Protein AF-A0A8S9DVJ0-F1 (afdb_monomer_lite)

Structure (mmCIF, N/CA/C/O backbone):
data_AF-A0A8S9DVJ0-F1
#
_entry.id   AF-A0A8S9DVJ0-F1
#
loop_
_atom_site.group_PDB
_atom_site.id
_atom_site.type_symbol
_atom_site.label_atom_id
_atom_site.label_alt_id
_atom_site.label_comp_id
_atom_site.label_asym_id
_atom_site.label_entity_id
_atom_site.label_seq_id
_atom_site.pdbx_PDB_ins_code
_atom_site.Cartn_x
_atom_site.Cartn_y
_atom_site.Cartn_z
_atom_site.occupancy
_atom_site.B_iso_or_equiv
_atom_site.auth_seq_id
_atom_site.auth_comp_id
_atom_site.auth_asym_id
_atom_site.auth_atom_id
_atom_site.pdbx_PDB_model_num
ATOM 1 N N . MET A 1 1 ? 38.315 -27.002 11.309 1.00 41.28 1 MET A N 1
ATOM 2 C CA . MET A 1 1 ? 37.033 -27.431 11.909 1.00 41.28 1 MET A CA 1
ATOM 3 C C . MET A 1 1 ? 35.902 -26.828 11.087 1.00 41.28 1 MET A C 1
ATOM 5 O O . MET A 1 1 ? 35.890 -25.618 10.919 1.00 41.28 1 MET A O 1
ATOM 9 N N . LYS A 1 2 ? 35.032 -27.653 10.497 1.00 46.59 2 LYS A N 1
ATOM 10 C CA . LYS A 1 2 ? 33.838 -27.237 9.738 1.00 46.59 2 LYS A CA 1
ATOM 11 C C . LYS A 1 2 ? 32.642 -27.972 10.359 1.00 46.59 2 LYS A C 1
ATOM 13 O O . LYS A 1 2 ? 32.775 -29.184 10.520 1.00 46.59 2 LYS A O 1
ATOM 18 N N . PRO A 1 3 ? 31.523 -27.324 10.717 1.00 48.59 3 PRO A N 1
ATOM 19 C CA . PRO A 1 3 ? 30.350 -28.063 11.160 1.00 48.59 3 PRO A CA 1
ATOM 20 C C . PRO A 1 3 ? 29.532 -28.534 9.949 1.00 48.59 3 PRO A C 1
ATOM 22 O O . PRO A 1 3 ? 29.068 -27.735 9.138 1.00 48.59 3 PRO A O 1
ATOM 25 N N . VAL A 1 4 ? 29.399 -29.856 9.836 1.00 49.09 4 VAL A N 1
ATOM 26 C CA . VAL A 1 4 ? 28.393 -30.556 9.030 1.00 49.09 4 VAL A CA 1
ATOM 27 C C . VAL A 1 4 ? 27.068 -30.458 9.788 1.00 49.09 4 VAL A C 1
ATOM 29 O O . VAL A 1 4 ? 27.001 -30.848 10.949 1.00 49.09 4 VAL A O 1
ATOM 32 N N . ALA A 1 5 ? 26.034 -29.904 9.154 1.00 52.47 5 ALA A N 1
ATOM 33 C CA . ALA A 1 5 ? 24.674 -29.934 9.678 1.00 52.47 5 ALA A CA 1
ATOM 34 C C . ALA A 1 5 ? 23.914 -31.072 8.987 1.00 52.47 5 ALA A C 1
ATOM 36 O O . ALA A 1 5 ? 23.645 -31.035 7.785 1.00 52.47 5 ALA A O 1
ATOM 37 N N . GLU A 1 6 ? 23.647 -32.106 9.773 1.00 50.34 6 GLU A N 1
ATOM 38 C CA . GLU A 1 6 ? 22.950 -33.334 9.417 1.00 50.34 6 GLU A CA 1
ATOM 39 C C . GLU A 1 6 ? 21.438 -33.068 9.278 1.00 50.34 6 GLU A C 1
ATOM 41 O O . GLU A 1 6 ? 20.821 -32.406 10.113 1.00 50.34 6 GLU A O 1
ATOM 46 N N . ARG A 1 7 ? 20.838 -33.544 8.181 1.00 44.31 7 ARG A N 1
ATOM 47 C CA . ARG A 1 7 ? 19.394 -33.467 7.906 1.00 44.31 7 ARG A CA 1
ATOM 48 C C . ARG A 1 7 ? 18.666 -34.515 8.749 1.00 44.31 7 ARG A C 1
ATOM 50 O O . ARG A 1 7 ? 18.798 -35.703 8.476 1.00 44.31 7 ARG A O 1
ATOM 57 N N . VAL A 1 8 ? 17.830 -34.086 9.692 1.00 51.84 8 VAL A N 1
ATOM 58 C CA . VAL A 1 8 ? 16.877 -34.971 10.380 1.00 51.84 8 VAL A CA 1
ATOM 59 C C . VAL A 1 8 ? 15.557 -34.964 9.607 1.00 51.84 8 VAL A C 1
ATOM 61 O O . VAL A 1 8 ? 14.816 -33.984 9.627 1.00 51.84 8 VAL A O 1
ATOM 64 N N . ILE A 1 9 ? 15.282 -36.053 8.889 1.00 47.97 9 ILE A N 1
ATOM 65 C CA . ILE A 1 9 ? 13.981 -36.340 8.275 1.00 47.97 9 ILE A CA 1
ATOM 66 C C . ILE A 1 9 ? 13.256 -37.275 9.243 1.00 47.97 9 ILE A C 1
ATOM 68 O O . ILE A 1 9 ? 13.647 -38.431 9.380 1.00 47.97 9 ILE A O 1
ATOM 72 N N . SER A 1 10 ? 12.217 -36.787 9.920 1.00 39.44 10 SER A N 1
ATOM 73 C CA . SER A 1 10 ? 11.335 -37.650 10.711 1.00 39.44 10 SER A CA 1
ATOM 74 C C . SER A 1 10 ? 10.170 -38.109 9.832 1.00 39.44 10 SER A C 1
ATOM 76 O O . SER A 1 10 ? 9.400 -37.288 9.337 1.00 39.44 10 SER A O 1
ATOM 78 N N . GLN A 1 11 ? 10.076 -39.419 9.598 1.00 46.94 11 GLN A N 1
ATOM 79 C CA . GLN A 1 11 ? 8.951 -40.092 8.942 1.00 46.94 11 GLN A CA 1
ATOM 80 C C . GLN A 1 11 ? 8.140 -40.919 9.956 1.00 46.94 11 GLN A C 1
ATOM 82 O O . GLN A 1 11 ? 8.721 -41.516 10.859 1.00 46.94 11 GLN A O 1
ATOM 87 N N . LYS A 1 12 ? 6.838 -41.069 9.640 1.00 43.88 12 LYS A N 1
ATOM 88 C CA . LYS A 1 12 ? 5.786 -41.972 10.186 1.00 43.88 12 LYS A CA 1
ATOM 89 C C . LYS A 1 12 ? 5.044 -41.461 11.434 1.00 43.88 12 LYS A C 1
ATOM 91 O O . LYS A 1 12 ? 5.644 -40.818 12.276 1.00 43.88 12 LYS A O 1
ATOM 96 N N . ALA A 1 13 ? 3.738 -41.687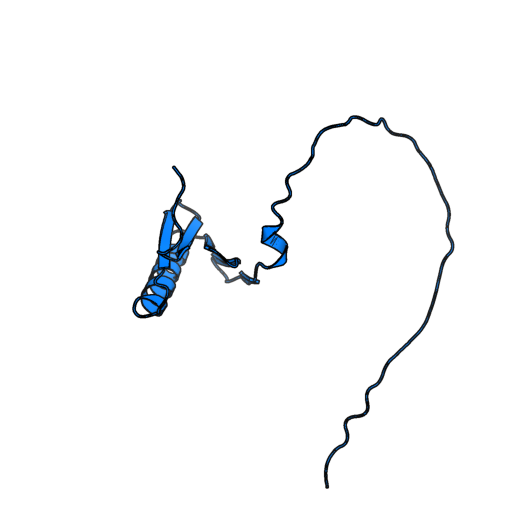 11.611 1.00 44.12 13 ALA A N 1
ATOM 97 C CA . ALA A 1 13 ? 2.814 -42.714 11.096 1.00 44.12 13 ALA A CA 1
ATOM 98 C C . ALA A 1 13 ? 1.428 -42.085 10.781 1.00 44.12 13 ALA A C 1
ATOM 100 O O . ALA A 1 13 ? 1.068 -41.084 11.385 1.00 44.12 13 ALA A O 1
ATOM 101 N N . SER A 1 14 ? 0.719 -42.466 9.710 1.00 41.03 14 SER A N 1
ATOM 102 C CA . SER A 1 14 ? -0.246 -43.584 9.628 1.00 41.03 14 SER A CA 1
ATOM 103 C C . SER A 1 14 ? -1.268 -43.593 10.769 1.00 41.03 14 SER A C 1
ATOM 105 O O . SER A 1 14 ? -0.882 -43.907 11.884 1.00 41.03 14 SER A O 1
ATOM 107 N N . ASN A 1 15 ? -2.525 -43.256 10.455 1.00 48.06 15 ASN A N 1
ATOM 108 C CA . ASN A 1 15 ? -3.755 -43.771 11.072 1.00 48.06 15 ASN A CA 1
ATOM 109 C C . ASN A 1 15 ? -4.920 -43.476 10.106 1.00 48.06 15 ASN A C 1
ATOM 111 O O . ASN A 1 15 ? -5.475 -42.380 10.095 1.00 48.06 15 ASN A O 1
ATOM 115 N N . ASN A 1 16 ? -5.209 -44.447 9.237 1.00 48.66 16 ASN A N 1
ATOM 116 C CA . ASN A 1 16 ? -6.539 -44.647 8.665 1.00 48.66 16 ASN A CA 1
ATOM 117 C C . ASN A 1 16 ? -7.319 -45.463 9.694 1.00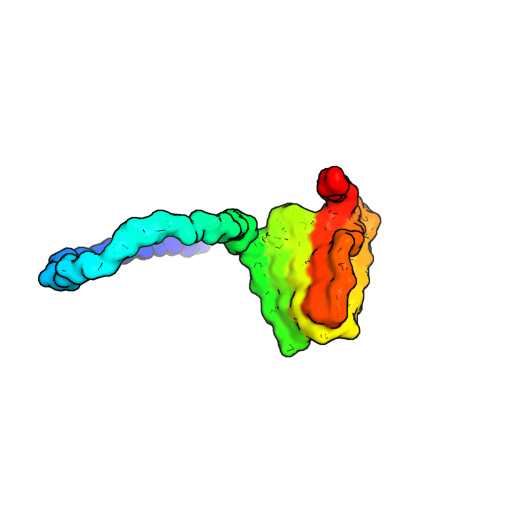 48.66 16 ASN A C 1
ATOM 119 O O . ASN A 1 16 ? -6.809 -46.510 10.074 1.00 48.66 16 ASN A O 1
ATOM 123 N N . ASP A 1 17 ? -8.472 -44.960 10.124 1.00 53.66 17 ASP A N 1
ATOM 124 C CA . ASP A 1 17 ? -9.691 -45.686 10.522 1.00 53.66 17 ASP A CA 1
ATOM 125 C C . ASP A 1 17 ? -10.553 -44.698 11.319 1.00 53.66 17 ASP A C 1
ATOM 127 O O . ASP A 1 17 ? -10.206 -44.359 12.445 1.00 53.66 17 ASP A O 1
ATOM 131 N N . ASP A 1 18 ? -11.600 -44.149 10.700 1.00 51.34 18 ASP A N 1
ATOM 132 C CA . ASP A 1 18 ? -12.958 -44.273 11.243 1.00 51.34 18 ASP A CA 1
ATOM 133 C C . ASP A 1 18 ? -13.991 -43.755 10.231 1.00 51.34 18 ASP A C 1
ATOM 135 O O . ASP A 1 18 ? -13.782 -42.770 9.519 1.00 51.34 18 ASP A O 1
ATOM 139 N N . LEU A 1 19 ? -15.091 -44.490 10.130 1.00 50.56 19 LEU A N 1
ATOM 140 C CA . LEU A 1 19 ? -16.047 -44.486 9.035 1.00 50.56 19 LEU A CA 1
ATOM 141 C C . LEU A 1 19 ? -17.440 -44.256 9.628 1.00 50.56 19 LEU A C 1
ATOM 143 O O . LEU A 1 19 ? -18.000 -45.173 10.211 1.00 50.56 19 LEU A O 1
ATOM 147 N N . ALA A 1 20 ? -18.006 -43.060 9.461 1.00 48.44 20 ALA A N 1
ATOM 148 C CA . ALA A 1 2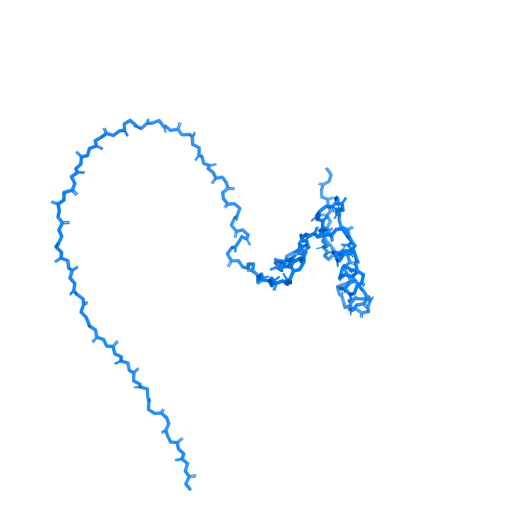0 ? -19.434 -42.740 9.617 1.00 48.44 20 ALA A CA 1
ATOM 149 C C . ALA A 1 20 ? -19.629 -41.286 9.141 1.00 48.44 20 ALA A C 1
ATOM 151 O O . ALA A 1 20 ? -18.782 -40.443 9.396 1.00 48.44 20 ALA A O 1
ATOM 152 N N . GLU A 1 21 ? -20.661 -40.854 8.431 1.00 41.66 21 GLU A N 1
ATOM 153 C CA . GLU A 1 21 ? -21.934 -41.439 8.049 1.00 41.66 21 GLU A CA 1
ATOM 154 C C . GLU A 1 21 ? -22.411 -40.608 6.843 1.00 41.66 21 GLU A C 1
ATOM 156 O O . GLU A 1 21 ? -22.259 -39.385 6.813 1.00 41.66 21 GLU A O 1
ATOM 161 N N . TYR A 1 22 ? -22.955 -41.257 5.817 1.00 45.97 22 TYR A N 1
ATOM 162 C CA . TYR A 1 22 ? -23.564 -40.575 4.679 1.00 45.97 22 TYR A CA 1
ATOM 163 C C . TYR A 1 22 ? -24.947 -40.066 5.096 1.00 45.97 22 TYR A C 1
ATOM 165 O O . TYR A 1 22 ? -25.900 -40.841 5.144 1.00 45.97 22 TYR A O 1
ATOM 173 N N . THR A 1 23 ? -25.075 -38.769 5.376 1.00 47.12 23 THR A N 1
ATOM 174 C CA . THR A 1 23 ? -26.380 -38.102 5.477 1.00 47.12 23 THR A CA 1
ATOM 175 C C . THR A 1 23 ? -26.539 -37.169 4.285 1.00 47.12 23 THR A C 1
ATOM 177 O O . THR A 1 23 ? -25.877 -36.139 4.174 1.00 47.12 23 THR A O 1
ATOM 180 N N . GLY A 1 24 ? -27.391 -37.575 3.345 1.00 47.75 24 GLY A N 1
ATOM 181 C CA . GLY A 1 24 ? -27.744 -36.763 2.192 1.00 47.75 24 GLY A CA 1
ATOM 182 C C . GLY A 1 24 ? -28.414 -35.460 2.618 1.00 47.75 24 GLY A C 1
ATOM 183 O O . GLY A 1 24 ? -29.449 -35.473 3.279 1.00 47.75 24 GLY A O 1
ATOM 184 N N . ALA A 1 25 ? -27.849 -34.346 2.168 1.00 44.38 25 ALA A N 1
ATOM 185 C CA . ALA A 1 25 ? -28.564 -33.096 1.992 1.00 44.38 25 ALA A CA 1
ATOM 186 C C . ALA A 1 25 ? -28.358 -32.661 0.537 1.00 44.38 25 ALA A C 1
ATOM 188 O O . ALA A 1 25 ? -27.244 -32.375 0.106 1.00 44.38 25 ALA A O 1
ATOM 189 N N . ASP A 1 26 ? -29.446 -32.771 -0.218 1.00 42.50 26 ASP A N 1
ATOM 190 C CA . ASP A 1 26 ? -29.844 -31.929 -1.342 1.00 42.50 26 ASP A CA 1
ATOM 191 C C . ASP A 1 26 ? -28.723 -31.261 -2.165 1.00 42.50 26 ASP A C 1
ATOM 193 O O . ASP A 1 26 ? -28.118 -30.260 -1.781 1.00 42.50 26 ASP A O 1
ATOM 197 N N . ARG A 1 27 ? -28.487 -31.796 -3.370 1.00 47.62 27 ARG A N 1
ATOM 198 C CA . ARG A 1 27 ? -27.720 -31.121 -4.421 1.00 47.62 27 ARG A CA 1
ATOM 199 C C . ARG A 1 27 ? -28.533 -29.947 -4.974 1.00 47.62 27 ARG A C 1
ATOM 201 O O . ARG A 1 27 ? -29.096 -30.049 -6.061 1.00 47.62 27 ARG A O 1
ATOM 208 N N . SER A 1 28 ? -28.520 -28.820 -4.274 1.00 41.47 28 SER A N 1
ATOM 209 C CA . SER A 1 28 ? -28.787 -27.525 -4.895 1.00 41.47 28 SER A CA 1
ATOM 210 C C . SER A 1 28 ? -27.483 -26.993 -5.481 1.00 41.47 28 SER A C 1
ATOM 212 O O . SER A 1 28 ? -26.564 -26.572 -4.783 1.00 41.47 28 SER A O 1
ATOM 214 N N . ALA A 1 29 ? -27.381 -27.104 -6.803 1.00 49.47 29 ALA A N 1
ATOM 215 C CA . ALA A 1 29 ? -26.358 -26.440 -7.585 1.00 49.47 29 ALA A CA 1
ATOM 216 C C . ALA A 1 29 ? -26.485 -24.920 -7.424 1.00 49.47 29 ALA A C 1
ATOM 218 O O . ALA A 1 29 ? -27.583 -24.381 -7.536 1.00 49.47 29 ALA A O 1
ATOM 219 N N . GLY A 1 30 ? -25.348 -24.245 -7.266 1.00 44.59 30 GLY A N 1
ATOM 220 C CA . GLY A 1 30 ? -25.246 -22.811 -7.512 1.00 44.59 30 GLY A CA 1
ATOM 221 C C . GLY A 1 30 ? -24.846 -21.992 -6.298 1.00 44.59 30 GLY A C 1
ATOM 222 O O . GLY A 1 30 ? -25.657 -21.257 -5.764 1.00 44.59 30 GLY A O 1
ATOM 223 N N . ASP A 1 31 ? -23.570 -22.054 -5.941 1.00 40.56 31 ASP A N 1
ATOM 224 C CA . ASP A 1 31 ? -22.795 -20.821 -5.834 1.00 40.56 31 ASP A CA 1
ATOM 225 C C . ASP A 1 31 ? -21.340 -21.198 -6.110 1.00 40.56 31 ASP A C 1
ATOM 227 O O . ASP A 1 31 ? -20.628 -21.733 -5.260 1.00 40.56 31 ASP A O 1
ATOM 231 N N . ILE A 1 32 ? -20.906 -21.022 -7.361 1.00 48.56 32 ILE A N 1
ATOM 232 C CA . ILE A 1 32 ? -19.475 -20.946 -7.641 1.00 48.56 32 ILE A CA 1
ATOM 233 C C . ILE A 1 32 ? -19.067 -19.631 -6.990 1.00 48.56 32 ILE A C 1
ATOM 235 O O . ILE A 1 32 ? -19.103 -18.583 -7.635 1.00 48.56 32 ILE A O 1
ATOM 239 N N . THR A 1 33 ? -18.731 -19.668 -5.700 1.00 47.88 33 THR A N 1
ATOM 240 C CA . THR A 1 33 ? -17.993 -18.577 -5.088 1.00 47.88 33 THR A CA 1
ATOM 241 C C . THR A 1 33 ? -16.733 -18.470 -5.923 1.00 47.88 33 THR A C 1
ATOM 243 O O . THR A 1 33 ? -15.871 -19.351 -5.886 1.00 47.88 33 THR A O 1
ATOM 246 N N . ASN A 1 34 ? -16.678 -17.443 -6.766 1.00 39.25 34 ASN A N 1
ATOM 247 C CA . ASN A 1 34 ? -15.492 -17.054 -7.498 1.00 39.25 34 ASN A CA 1
ATOM 248 C C . ASN A 1 34 ? -14.510 -16.538 -6.442 1.00 39.25 34 ASN A C 1
ATOM 250 O O . ASN A 1 34 ? -14.364 -15.335 -6.231 1.00 39.25 34 ASN A O 1
ATOM 254 N N . SER A 1 35 ? -13.952 -17.468 -5.668 1.00 45.09 35 SER A N 1
ATOM 255 C CA . SER A 1 35 ? -12.963 -17.217 -4.641 1.00 45.09 35 SER A CA 1
ATOM 256 C C . SER A 1 35 ? -11.747 -16.742 -5.402 1.00 45.09 35 SER A C 1
ATOM 258 O O . SER A 1 35 ? -11.022 -17.543 -5.989 1.00 45.09 35 SER A O 1
ATOM 260 N N . ASN A 1 36 ? -11.624 -15.418 -5.501 1.00 49.69 36 ASN A N 1
ATOM 261 C CA . ASN A 1 36 ? -10.539 -14.736 -6.178 1.00 49.69 36 ASN A CA 1
ATOM 262 C C . ASN A 1 36 ? -9.222 -15.389 -5.751 1.00 49.69 36 ASN A C 1
ATOM 264 O O . ASN A 1 36 ? -8.725 -15.156 -4.653 1.00 49.69 36 ASN A O 1
ATOM 268 N N . HIS A 1 37 ? -8.649 -16.184 -6.654 1.00 49.66 37 HIS A N 1
ATOM 269 C CA . HIS A 1 37 ? -7.400 -16.943 -6.510 1.00 49.66 37 HIS A CA 1
ATOM 270 C C . HIS A 1 37 ? -6.164 -16.039 -6.276 1.00 49.66 37 HIS A C 1
ATOM 272 O O . HIS A 1 37 ? -5.023 -16.486 -6.331 1.00 49.66 37 HIS A O 1
ATOM 278 N N . GLU A 1 38 ? -6.383 -14.739 -6.054 1.00 53.69 38 GLU A N 1
ATOM 279 C CA . GLU A 1 38 ? -5.384 -13.718 -5.754 1.00 53.69 38 GLU A CA 1
ATOM 280 C C . GLU A 1 38 ? -4.953 -13.725 -4.277 1.00 53.69 38 GLU A C 1
ATOM 282 O O . GLU A 1 38 ? -3.905 -13.166 -3.954 1.00 53.69 38 GLU A O 1
ATOM 287 N N . GLU A 1 39 ? -5.729 -14.337 -3.373 1.00 55.09 39 GLU A N 1
ATOM 288 C CA . GLU A 1 39 ? -5.380 -14.405 -1.943 1.00 55.09 39 GLU A CA 1
ATOM 289 C C . GLU A 1 39 ? -4.218 -15.368 -1.651 1.00 55.09 39 GLU A C 1
ATOM 291 O O . GLU A 1 39 ? -3.533 -15.211 -0.643 1.00 55.09 39 GLU A O 1
ATOM 296 N N . GLU A 1 40 ? -3.929 -16.301 -2.563 1.00 60.19 40 GLU A N 1
ATOM 297 C CA . GLU A 1 40 ? -2.880 -17.321 -2.410 1.00 60.19 40 GLU A CA 1
ATOM 298 C C . GLU A 1 40 ? -1.453 -16.730 -2.366 1.00 60.19 40 GLU A C 1
ATOM 300 O O . GLU A 1 40 ? -0.555 -17.313 -1.762 1.00 60.19 40 GLU A O 1
ATOM 305 N N . TYR A 1 41 ? -1.244 -15.534 -2.933 1.00 62.62 41 TYR A N 1
ATOM 306 C CA . TYR A 1 41 ? 0.072 -14.874 -3.012 1.00 62.62 41 TYR A CA 1
ATOM 307 C C . TYR A 1 41 ? 0.164 -13.586 -2.187 1.00 62.62 41 TYR A C 1
ATOM 309 O O . TYR A 1 41 ? 1.119 -12.819 -2.330 1.00 62.62 41 TYR A O 1
ATOM 317 N N . ALA A 1 42 ? -0.836 -13.313 -1.349 1.00 79.62 42 ALA A N 1
ATOM 318 C CA . ALA A 1 42 ? -0.920 -12.059 -0.623 1.00 79.62 42 ALA A CA 1
ATOM 319 C C . ALA A 1 42 ? -0.057 -12.081 0.648 1.00 79.62 42 ALA A C 1
ATOM 321 O O . ALA A 1 42 ? -0.336 -12.811 1.600 1.00 79.62 42 ALA A O 1
ATOM 322 N N . VAL A 1 43 ? 0.964 -11.222 0.717 1.00 90.31 43 VAL A N 1
ATOM 323 C CA . VAL A 1 43 ? 1.703 -10.997 1.969 1.00 90.31 43 VAL A CA 1
ATOM 324 C C . VAL A 1 43 ? 0.988 -9.916 2.766 1.00 90.31 43 VAL A C 1
ATOM 326 O O . VAL A 1 43 ? 0.924 -8.764 2.340 1.00 90.31 43 VAL A O 1
ATOM 329 N N . THR A 1 44 ? 0.473 -10.274 3.942 1.00 92.06 44 THR A N 1
ATOM 330 C CA . THR A 1 44 ? -0.266 -9.342 4.803 1.00 92.06 44 THR A CA 1
ATOM 331 C C . THR A 1 44 ? 0.545 -8.960 6.038 1.00 92.06 44 THR A C 1
ATOM 333 O O . THR A 1 44 ? 0.939 -9.816 6.827 1.00 92.06 44 THR A O 1
ATOM 336 N N . ILE A 1 45 ? 0.757 -7.659 6.236 1.00 92.69 45 ILE A N 1
ATOM 337 C CA . ILE A 1 45 ? 1.405 -7.074 7.411 1.00 92.69 45 ILE A CA 1
ATOM 338 C C . ILE A 1 45 ? 0.348 -6.343 8.235 1.00 92.69 45 ILE A C 1
ATOM 340 O O . ILE A 1 45 ? -0.226 -5.354 7.782 1.00 92.69 45 ILE A O 1
ATOM 344 N N . LYS A 1 46 ? 0.119 -6.798 9.468 1.00 92.19 46 LYS A N 1
ATOM 345 C CA . LYS A 1 46 ?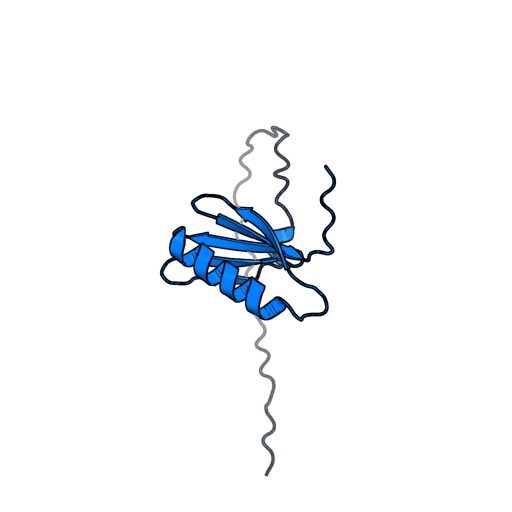 -0.763 -6.122 10.429 1.00 92.19 46 LYS A CA 1
ATOM 346 C C . LYS A 1 46 ? 0.049 -5.167 11.305 1.00 92.19 46 LYS A C 1
ATOM 348 O O . LYS A 1 46 ? 1.056 -5.561 11.892 1.00 92.19 46 LYS A O 1
ATOM 353 N N . ARG A 1 47 ? -0.379 -3.909 11.381 1.00 89.81 47 ARG A N 1
ATOM 354 C CA . ARG A 1 47 ? 0.097 -2.892 12.330 1.00 89.81 47 ARG A CA 1
ATOM 355 C C . ARG A 1 47 ? -0.998 -2.620 13.361 1.00 89.81 47 ARG A C 1
ATOM 357 O O . ARG A 1 47 ? -2.107 -3.131 13.243 1.00 89.81 47 ARG A O 1
ATOM 364 N N . ASN A 1 48 ? -0.680 -1.814 14.371 1.00 85.81 48 ASN A N 1
ATOM 365 C CA . ASN A 1 48 ? -1.610 -1.530 15.465 1.00 85.81 48 ASN A CA 1
ATOM 366 C C . ASN A 1 48 ? -2.898 -0.836 14.991 1.00 85.81 48 ASN A C 1
ATOM 368 O O . ASN A 1 48 ? -3.954 -1.096 15.557 1.00 85.81 48 ASN A O 1
ATOM 372 N N . SER A 1 49 ? -2.823 0.017 13.965 1.00 88.31 49 SER A N 1
ATOM 373 C CA . SER A 1 49 ? -3.956 0.835 13.504 1.00 88.31 49 SER A CA 1
ATOM 374 C C . SER A 1 49 ? -4.351 0.635 12.034 1.00 88.31 49 SER A C 1
ATOM 376 O O . SER A 1 49 ? -5.361 1.176 11.578 1.00 88.31 49 SER A O 1
ATOM 378 N N . TYR A 1 50 ? -3.595 -0.175 11.288 1.00 92.94 50 TYR A N 1
ATOM 379 C CA . TYR A 1 50 ? -3.889 -0.509 9.896 1.00 92.94 50 TYR A CA 1
ATOM 380 C C . TYR A 1 50 ? -3.243 -1.833 9.466 1.00 92.94 50 TYR A C 1
ATOM 382 O O . TYR A 1 50 ? -2.401 -2.407 10.151 1.00 92.94 50 TYR A O 1
ATOM 390 N N . THR A 1 51 ? -3.637 -2.331 8.302 1.00 93.31 51 THR A N 1
ATOM 391 C CA . THR A 1 51 ? -3.123 -3.540 7.659 1.00 93.31 51 THR A CA 1
ATOM 392 C C . THR A 1 51 ? -2.676 -3.207 6.242 1.00 93.31 51 THR A C 1
ATOM 394 O O . THR A 1 51 ? -3.342 -2.444 5.543 1.00 93.31 51 THR A O 1
ATOM 397 N N . ILE A 1 52 ? -1.563 -3.798 5.813 1.00 94.69 52 ILE A N 1
ATOM 398 C CA . ILE A 1 52 ? -1.045 -3.718 4.447 1.00 94.69 52 ILE A CA 1
ATOM 399 C C . ILE A 1 52 ? -1.110 -5.110 3.833 1.00 94.69 52 ILE A C 1
ATOM 401 O O . ILE A 1 52 ? -0.573 -6.050 4.408 1.00 94.69 52 ILE A O 1
ATOM 405 N N . SER A 1 53 ? -1.730 -5.244 2.669 1.00 93.62 53 SER A N 1
ATOM 406 C CA . SER A 1 53 ? -1.781 -6.494 1.908 1.00 93.62 53 SER A CA 1
ATOM 407 C C . SER A 1 53 ? -1.088 -6.285 0.566 1.00 93.62 53 SER A C 1
ATOM 409 O O . SER A 1 53 ? -1.539 -5.477 -0.248 1.00 93.62 53 SER A O 1
ATOM 411 N N . TYR A 1 54 ? 0.026 -6.977 0.349 1.00 90.94 54 TYR A N 1
ATOM 412 C CA . TYR A 1 54 ? 0.790 -6.946 -0.893 1.00 90.94 54 TYR A CA 1
ATOM 413 C C . TYR A 1 54 ? 0.325 -8.080 -1.796 1.00 90.94 54 TYR A C 1
ATOM 415 O O . TYR A 1 54 ? 0.589 -9.244 -1.509 1.00 90.94 54 TYR A O 1
ATOM 423 N N . TYR A 1 55 ? -0.338 -7.726 -2.890 1.00 90.31 55 TYR A N 1
ATOM 424 C CA . TYR A 1 55 ? -0.675 -8.630 -3.982 1.00 90.31 55 TYR A CA 1
ATOM 425 C C . TYR A 1 55 ? 0.304 -8.406 -5.143 1.00 90.31 55 TYR A C 1
ATOM 427 O O . TYR A 1 55 ? 0.891 -7.324 -5.245 1.00 90.31 55 TYR A O 1
ATOM 435 N N . PRO A 1 56 ? 0.440 -9.363 -6.079 1.00 86.19 56 PRO A N 1
ATOM 436 C CA . PRO A 1 56 ? 1.332 -9.212 -7.230 1.00 86.19 56 PRO A CA 1
ATOM 437 C C . PRO A 1 56 ? 1.109 -7.926 -8.046 1.00 86.19 56 PRO A C 1
ATOM 439 O O . PRO A 1 56 ? 2.068 -7.333 -8.528 1.00 86.19 56 PRO A O 1
ATOM 442 N N . ASN A 1 57 ? -0.143 -7.465 -8.162 1.00 88.56 57 ASN A N 1
ATOM 443 C CA . ASN A 1 57 ? -0.519 -6.325 -9.011 1.00 88.56 57 ASN A CA 1
ATOM 444 C C . ASN A 1 57 ? -1.080 -5.118 -8.243 1.00 88.56 57 ASN A C 1
ATOM 446 O O . ASN A 1 57 ? -1.443 -4.112 -8.854 1.00 88.56 57 ASN A O 1
ATOM 450 N N . ARG A 1 58 ? -1.201 -5.206 -6.915 1.00 91.25 58 ARG A N 1
ATOM 451 C CA . ARG A 1 58 ? -1.767 -4.132 -6.093 1.00 91.25 58 ARG A CA 1
ATOM 452 C C . ARG A 1 58 ? -1.295 -4.213 -4.651 1.00 91.25 58 ARG A C 1
ATOM 454 O O . ARG A 1 58 ? -1.000 -5.283 -4.137 1.00 91.25 58 ARG A O 1
ATOM 461 N N . ILE A 1 59 ? -1.303 -3.083 -3.971 1.00 93.06 59 ILE A N 1
ATOM 462 C CA . ILE A 1 59 ? -1.108 -2.978 -2.531 1.00 93.06 59 ILE A CA 1
ATOM 463 C C . ILE A 1 59 ? -2.405 -2.429 -1.958 1.00 93.06 59 ILE A C 1
ATOM 465 O O . ILE A 1 59 ? -2.912 -1.417 -2.437 1.00 93.06 59 ILE A O 1
ATOM 469 N N . VAL A 1 60 ? -2.954 -3.100 -0.953 1.00 94.62 60 VAL A N 1
ATOM 470 C CA . VAL A 1 60 ? -4.192 -2.688 -0.293 1.00 94.62 60 VAL A CA 1
ATOM 471 C C . VAL A 1 60 ? -3.878 -2.306 1.143 1.00 94.62 60 VAL A C 1
ATOM 473 O O . VAL A 1 60 ? -3.374 -3.119 1.916 1.00 94.62 60 VAL A O 1
ATOM 476 N N . LEU A 1 61 ? -4.190 -1.068 1.497 1.00 95.56 61 LEU A N 1
ATOM 477 C CA . LEU A 1 61 ? -4.128 -0.541 2.851 1.00 95.56 61 LEU A CA 1
ATOM 478 C C . LEU A 1 61 ? -5.546 -0.535 3.422 1.00 95.56 61 LEU A C 1
ATOM 480 O O . LEU A 1 61 ? -6.479 -0.131 2.726 1.00 95.56 61 LEU A O 1
ATOM 484 N N . LYS A 1 62 ? -5.716 -0.992 4.664 1.00 95.19 62 LYS A N 1
ATOM 485 C CA . LYS A 1 62 ? -6.993 -0.953 5.395 1.00 95.19 62 LYS A CA 1
ATOM 486 C C . LYS A 1 62 ? -6.773 -0.514 6.832 1.00 95.19 62 LYS A C 1
ATOM 488 O O . LYS A 1 62 ? -5.925 -1.099 7.499 1.00 95.19 62 LYS A O 1
ATOM 493 N N . GLY A 1 63 ? -7.518 0.462 7.332 1.00 93.62 63 GLY A N 1
ATOM 494 C CA . GLY A 1 63 ? -7.335 0.969 8.693 1.00 93.62 63 GLY A CA 1
ATOM 495 C C . GLY A 1 63 ? -7.912 2.362 8.897 1.00 93.62 63 GLY A C 1
ATOM 496 O O . GLY A 1 63 ? -8.771 2.804 8.139 1.00 93.62 63 GLY A O 1
ATOM 497 N N . MET A 1 64 ? -7.434 3.059 9.928 1.00 93.00 64 MET A N 1
ATOM 498 C CA . MET A 1 64 ? -7.824 4.452 10.156 1.00 93.00 64 MET A CA 1
ATOM 499 C C . MET A 1 64 ? -7.339 5.346 9.013 1.00 93.00 64 MET A C 1
ATOM 501 O O . MET A 1 64 ? -6.180 5.255 8.610 1.00 93.00 64 MET A O 1
ATOM 505 N N . ARG A 1 65 ? -8.216 6.242 8.535 1.00 90.44 65 ARG A N 1
ATOM 506 C CA . ARG A 1 65 ? -7.977 7.103 7.365 1.00 90.44 65 ARG A CA 1
ATOM 507 C C . ARG A 1 65 ? -6.618 7.801 7.385 1.00 90.44 65 ARG A C 1
ATOM 509 O O . ARG A 1 65 ? -5.912 7.789 6.385 1.00 90.44 65 ARG A O 1
ATOM 516 N N . GLN A 1 66 ? -6.272 8.413 8.514 1.00 93.69 66 GLN A N 1
ATOM 517 C CA . GLN A 1 66 ? -5.039 9.183 8.641 1.00 93.69 66 GLN A CA 1
ATOM 518 C C . GLN A 1 66 ? -3.805 8.283 8.511 1.00 93.69 66 GLN A C 1
ATOM 520 O O . GLN A 1 66 ? -2.935 8.544 7.686 1.00 93.69 66 GLN A O 1
ATOM 525 N N . ASP A 1 67 ? -3.794 7.153 9.219 1.00 93.62 67 ASP A N 1
ATOM 526 C CA . ASP A 1 67 ? -2.665 6.223 9.200 1.00 93.62 67 ASP A CA 1
ATOM 527 C C . ASP A 1 67 ? -2.464 5.565 7.828 1.00 93.62 67 ASP A C 1
ATOM 529 O O . ASP A 1 67 ? -1.332 5.402 7.368 1.00 93.62 67 ASP A O 1
ATOM 533 N N . ILE A 1 68 ? -3.557 5.194 7.148 1.00 95.06 68 ILE A N 1
ATOM 534 C CA . ILE A 1 68 ? -3.457 4.609 5.804 1.00 95.06 68 ILE A CA 1
ATOM 535 C C . ILE A 1 68 ? -3.023 5.644 4.763 1.00 95.06 68 ILE A C 1
ATOM 537 O O . ILE A 1 68 ? -2.321 5.273 3.826 1.00 95.06 68 ILE A O 1
ATOM 541 N N . GLN A 1 69 ? -3.390 6.921 4.914 1.00 94.69 69 GLN A N 1
ATOM 542 C CA . GLN A 1 69 ? -2.938 7.998 4.026 1.00 94.69 69 GLN A CA 1
ATOM 543 C C . GLN A 1 69 ? -1.444 8.301 4.210 1.00 94.69 69 GLN A C 1
ATOM 545 O O . GLN A 1 69 ? -0.723 8.464 3.218 1.00 94.69 69 GLN A O 1
ATOM 550 N N . ASP A 1 70 ? -0.964 8.315 5.454 1.00 94.50 70 ASP A N 1
ATOM 551 C CA . ASP A 1 70 ? 0.455 8.501 5.764 1.00 94.50 70 ASP A CA 1
ATOM 552 C C . ASP A 1 70 ? 1.298 7.347 5.199 1.00 94.50 70 ASP A C 1
ATOM 554 O O . ASP A 1 70 ? 2.304 7.571 4.513 1.00 94.50 70 ASP A O 1
ATOM 558 N N . GLU A 1 71 ? 0.858 6.100 5.395 1.00 93.88 71 GLU A N 1
ATOM 559 C CA . GLU A 1 71 ? 1.563 4.936 4.852 1.00 93.88 71 GLU A CA 1
ATOM 560 C C . GLU A 1 71 ? 1.469 4.871 3.318 1.00 93.88 71 GLU A C 1
ATOM 562 O O . GLU A 1 71 ? 2.461 4.558 2.655 1.00 93.88 71 GLU A O 1
ATOM 567 N N . ALA A 1 72 ? 0.329 5.237 2.718 1.00 93.94 72 ALA A N 1
ATOM 568 C CA . ALA A 1 72 ? 0.200 5.341 1.264 1.00 93.94 72 ALA A CA 1
ATOM 569 C C . ALA A 1 72 ? 1.204 6.346 0.687 1.00 93.94 72 ALA A C 1
ATOM 571 O O . ALA A 1 72 ? 1.917 6.033 -0.269 1.00 93.94 72 ALA A O 1
ATOM 572 N N . SER A 1 73 ? 1.317 7.525 1.304 1.00 94.06 73 SER A N 1
ATOM 573 C CA . SER A 1 73 ? 2.268 8.566 0.901 1.00 94.06 73 SER A CA 1
ATOM 574 C C . SER A 1 73 ? 3.713 8.080 1.007 1.00 94.06 73 SER A C 1
ATOM 576 O O . SER A 1 73 ? 4.519 8.307 0.101 1.00 94.06 73 SER A O 1
ATOM 578 N N . ARG A 1 74 ? 4.036 7.333 2.070 1.00 92.31 74 ARG A N 1
ATOM 579 C CA . ARG A 1 74 ? 5.353 6.714 2.256 1.00 92.31 74 ARG A CA 1
ATOM 580 C C . ARG A 1 74 ? 5.671 5.683 1.174 1.00 92.31 74 ARG A C 1
ATOM 582 O O . ARG A 1 74 ? 6.781 5.686 0.637 1.00 92.31 74 ARG A O 1
ATOM 589 N N . ILE A 1 75 ? 4.719 4.806 0.851 1.00 90.75 75 ILE A N 1
ATOM 590 C CA . ILE A 1 75 ? 4.871 3.793 -0.201 1.00 90.75 75 ILE A CA 1
ATOM 591 C C . ILE A 1 75 ? 5.096 4.480 -1.548 1.00 90.75 75 ILE A C 1
ATOM 593 O O . ILE A 1 75 ? 6.076 4.178 -2.228 1.00 90.75 75 ILE A O 1
ATOM 597 N N . LEU A 1 76 ? 4.244 5.440 -1.911 1.00 90.94 76 LEU A N 1
ATOM 598 C CA . LEU A 1 76 ? 4.374 6.186 -3.163 1.00 90.94 76 LEU A CA 1
ATOM 599 C C . LEU A 1 76 ? 5.728 6.895 -3.247 1.00 90.94 76 LEU A C 1
ATOM 601 O O . LEU A 1 76 ? 6.428 6.725 -4.240 1.00 90.94 76 LEU A O 1
ATOM 605 N N . GLY A 1 77 ? 6.142 7.587 -2.180 1.00 90.12 77 GLY A N 1
ATOM 606 C CA . GLY A 1 77 ? 7.435 8.268 -2.103 1.00 90.12 77 GLY A CA 1
ATOM 607 C C . GLY A 1 77 ? 8.628 7.330 -2.302 1.00 90.12 77 GLY A C 1
ATOM 608 O O . GLY A 1 77 ? 9.562 7.661 -3.033 1.00 90.12 77 GLY A O 1
ATOM 609 N N . LYS A 1 78 ? 8.583 6.129 -1.710 1.00 87.88 78 LYS A N 1
ATOM 610 C CA . LYS A 1 78 ? 9.640 5.114 -1.848 1.00 87.88 78 LYS A CA 1
ATOM 611 C C . LYS A 1 78 ? 9.796 4.622 -3.289 1.00 87.88 78 LYS A C 1
ATOM 613 O O . LYS A 1 78 ? 10.911 4.319 -3.710 1.00 87.88 78 LYS A O 1
ATOM 618 N N . PHE A 1 79 ? 8.698 4.534 -4.036 1.00 84.56 79 PHE A N 1
ATOM 619 C CA . PHE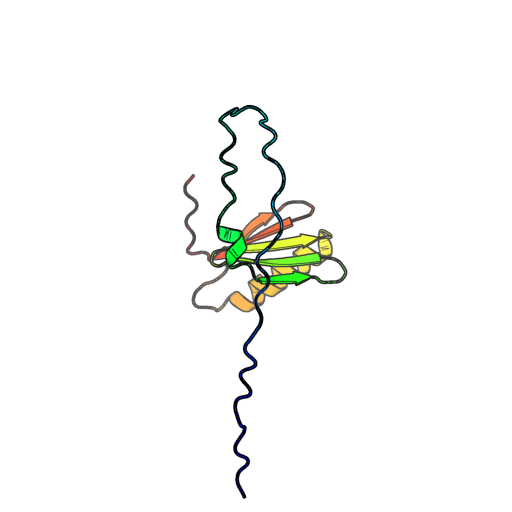 A 1 79 ? 8.694 4.030 -5.409 1.00 84.56 79 PHE A CA 1
ATOM 620 C C . PHE A 1 79 ? 8.626 5.132 -6.477 1.00 84.56 79 PHE A C 1
ATOM 622 O O . PHE A 1 79 ? 8.561 4.806 -7.659 1.00 84.56 79 PHE A O 1
ATOM 629 N N . SER A 1 80 ? 8.704 6.415 -6.105 1.00 80.44 80 SER A N 1
ATOM 630 C CA . SER A 1 80 ? 8.652 7.545 -7.049 1.00 80.44 80 SER A CA 1
ATOM 631 C C . SER A 1 80 ? 9.705 7.474 -8.158 1.00 80.44 80 SER A C 1
ATOM 633 O O . SER A 1 80 ? 9.438 7.897 -9.279 1.00 80.44 80 SER A O 1
ATOM 635 N N . TYR A 1 81 ? 10.885 6.924 -7.855 1.00 78.50 81 TYR A N 1
ATOM 636 C CA . TYR A 1 81 ? 12.013 6.803 -8.787 1.00 78.50 81 TYR A CA 1
ATOM 637 C C . TYR A 1 81 ? 12.282 5.358 -9.234 1.00 78.50 81 TYR A C 1
ATOM 639 O O . TYR A 1 81 ? 13.344 5.067 -9.780 1.00 78.50 81 TYR A O 1
ATOM 647 N N . SER A 1 82 ? 11.364 4.425 -8.966 1.00 78.81 82 SER A N 1
ATOM 648 C CA . SER A 1 82 ? 11.540 3.036 -9.390 1.00 78.81 82 SER A CA 1
ATOM 649 C C . SER A 1 82 ? 11.187 2.865 -10.875 1.00 78.81 82 SER A C 1
ATOM 651 O O . SER A 1 82 ? 10.450 3.662 -11.455 1.00 78.81 82 SER A O 1
ATOM 653 N N . ALA A 1 83 ? 11.664 1.779 -11.491 1.00 73.50 83 ALA A N 1
ATOM 654 C CA . ALA A 1 83 ? 11.290 1.411 -12.861 1.00 73.50 83 ALA A CA 1
ATOM 655 C C . ALA A 1 83 ? 9.775 1.150 -13.030 1.00 73.50 83 ALA A C 1
ATOM 657 O O . ALA A 1 83 ? 9.265 1.152 -14.148 1.00 73.50 83 ALA A O 1
ATOM 658 N N . GLN A 1 84 ? 9.055 0.930 -11.924 1.00 78.31 84 GLN A N 1
ATOM 659 C CA . GLN A 1 84 ? 7.608 0.741 -11.883 1.00 78.31 84 GLN A CA 1
ATOM 660 C C . GLN A 1 84 ? 6.999 1.655 -10.810 1.00 78.31 84 GLN A C 1
ATOM 662 O O . GLN A 1 84 ? 6.755 1.212 -9.681 1.00 78.31 84 GLN A O 1
ATOM 667 N N . PRO A 1 85 ? 6.761 2.939 -11.130 1.00 84.81 85 PRO A N 1
ATOM 668 C CA . PRO A 1 85 ? 6.134 3.857 -10.193 1.00 84.81 85 PRO A CA 1
ATOM 669 C C . PRO A 1 85 ? 4.711 3.397 -9.880 1.00 84.81 85 PRO A C 1
ATOM 671 O O . PRO A 1 85 ? 3.995 2.891 -10.747 1.00 84.81 85 PRO A O 1
ATOM 674 N N . TYR A 1 86 ? 4.284 3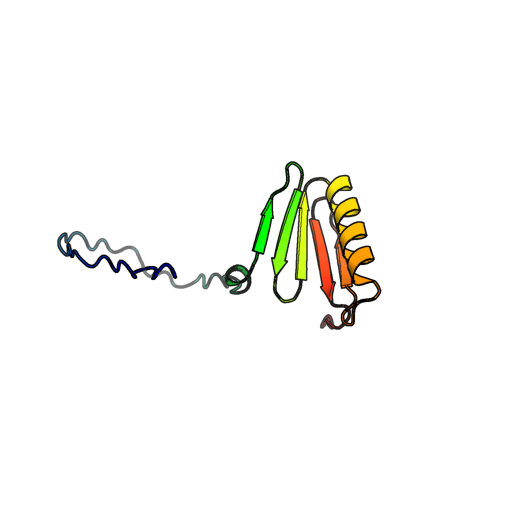.607 -8.642 1.00 90.50 86 TYR A N 1
ATOM 675 C CA . TYR A 1 86 ? 2.941 3.272 -8.180 1.00 90.50 86 TYR A CA 1
ATOM 676 C C . TYR A 1 86 ? 2.010 4.494 -8.256 1.00 90.50 86 TYR A C 1
ATOM 678 O O . TYR A 1 86 ? 2.457 5.641 -8.332 1.00 90.50 86 TYR A O 1
ATOM 686 N N . ARG A 1 87 ? 0.697 4.254 -8.264 1.00 90.44 87 ARG A N 1
ATOM 687 C CA . ARG A 1 87 ? -0.349 5.281 -8.151 1.00 90.44 87 ARG A CA 1
ATOM 688 C C . ARG A 1 87 ? -1.508 4.779 -7.301 1.00 90.44 87 ARG A C 1
ATOM 690 O O . ARG A 1 87 ? -1.748 3.575 -7.241 1.00 90.44 87 ARG A O 1
ATOM 697 N N . ILE A 1 88 ? -2.260 5.703 -6.717 1.00 93.44 88 ILE A N 1
ATOM 698 C CA . ILE A 1 88 ? -3.544 5.386 -6.088 1.00 93.44 88 ILE A CA 1
ATOM 699 C C . ILE A 1 88 ? -4.549 5.072 -7.199 1.00 93.44 88 ILE A C 1
ATOM 701 O O . ILE A 1 88 ? -4.700 5.849 -8.142 1.00 93.44 88 ILE A O 1
ATOM 705 N N . GLN A 1 89 ? -5.187 3.906 -7.112 1.00 93.06 89 GLN A N 1
ATOM 706 C CA . GLN A 1 89 ? -6.294 3.511 -7.982 1.00 93.06 89 GLN A CA 1
ATOM 707 C C . GLN A 1 89 ? -7.641 3.861 -7.351 1.00 93.06 89 GLN A C 1
ATOM 709 O O . GLN A 1 89 ? -8.533 4.330 -8.048 1.00 93.06 89 GLN A O 1
ATOM 714 N N . SER A 1 90 ? -7.784 3.612 -6.048 1.00 92.19 90 SER A N 1
ATOM 715 C CA . SER A 1 90 ? -9.012 3.852 -5.293 1.00 92.19 90 SER A CA 1
ATOM 716 C C . SER A 1 90 ? -8.671 4.275 -3.871 1.00 92.19 90 SER A C 1
ATOM 718 O O . SER A 1 90 ? -7.747 3.729 -3.268 1.00 92.19 90 SER A O 1
ATOM 720 N N . GLU A 1 91 ? -9.445 5.210 -3.332 1.00 93.94 91 GLU A N 1
ATOM 721 C CA . GLU A 1 91 ? -9.338 5.696 -1.958 1.00 93.94 91 GLU A CA 1
ATOM 722 C C . GLU A 1 91 ? -10.745 5.817 -1.366 1.00 93.94 91 GLU A C 1
ATOM 724 O O . GLU A 1 91 ? -11.600 6.527 -1.894 1.00 93.94 91 GLU A O 1
ATOM 729 N N . THR A 1 92 ? -10.982 5.090 -0.279 1.00 92.62 92 THR A N 1
ATOM 730 C CA . THR A 1 92 ? -12.176 5.174 0.564 1.00 92.62 92 THR A CA 1
ATOM 731 C C . THR A 1 92 ? -11.782 5.665 1.958 1.00 92.62 92 THR A C 1
ATOM 733 O O . THR A 1 92 ? -10.609 5.893 2.253 1.00 92.62 92 THR A O 1
ATOM 736 N N . THR A 1 93 ? -12.764 5.850 2.843 1.00 89.94 93 THR A N 1
ATOM 737 C CA . THR A 1 93 ? -12.525 6.309 4.222 1.00 89.94 93 THR A CA 1
ATOM 738 C C . THR A 1 93 ? -11.626 5.358 5.017 1.00 89.94 93 THR A C 1
ATOM 740 O O . THR A 1 93 ? -10.877 5.805 5.880 1.00 89.94 93 THR A O 1
ATOM 743 N N . ASP A 1 94 ? -11.700 4.063 4.733 1.00 91.50 94 ASP A N 1
ATOM 744 C CA . ASP A 1 94 ? -11.056 2.988 5.489 1.00 91.50 94 ASP A CA 1
ATOM 745 C C . ASP A 1 94 ? -10.069 2.156 4.655 1.00 91.50 94 ASP A C 1
ATOM 747 O O . ASP A 1 94 ? -9.413 1.263 5.197 1.00 91.50 94 ASP A O 1
ATOM 751 N N . SER A 1 95 ? -9.933 2.430 3.350 1.00 94.06 95 SER A N 1
ATOM 752 C CA . SER A 1 95 ? -9.054 1.661 2.472 1.00 94.06 95 SER A CA 1
ATOM 753 C C . SER A 1 95 ? -8.431 2.475 1.340 1.00 94.06 95 SER A C 1
ATOM 755 O O . SER A 1 95 ? -9.066 3.329 0.732 1.00 94.06 95 SER A O 1
ATOM 757 N N . ILE A 1 96 ? -7.177 2.163 1.010 1.00 95.75 96 ILE A N 1
ATOM 758 C CA . ILE A 1 96 ? -6.478 2.702 -0.161 1.00 95.75 96 ILE A CA 1
ATOM 759 C C . ILE A 1 96 ? -5.929 1.540 -0.982 1.00 95.75 96 ILE A C 1
ATOM 761 O O . ILE A 1 96 ? -5.258 0.654 -0.454 1.00 95.75 96 ILE A O 1
ATOM 765 N N . VAL A 1 97 ? -6.185 1.563 -2.289 1.00 94.50 97 VAL A N 1
ATOM 766 C CA . VAL A 1 97 ? -5.643 0.604 -3.254 1.00 94.50 97 VAL A CA 1
ATOM 767 C C . VAL A 1 97 ? -4.612 1.308 -4.122 1.00 94.50 97 VAL A C 1
ATOM 769 O O . VAL A 1 97 ? -4.912 2.286 -4.809 1.00 94.50 97 VAL A O 1
ATOM 772 N N . ILE A 1 98 ? -3.392 0.785 -4.111 1.00 94.06 98 ILE A N 1
ATOM 773 C CA . ILE A 1 98 ? -2.251 1.293 -4.863 1.00 94.06 98 ILE A CA 1
ATOM 774 C C . ILE A 1 98 ? -1.879 0.262 -5.929 1.00 94.06 98 ILE A C 1
ATOM 776 O O . ILE A 1 98 ? -1.727 -0.916 -5.625 1.00 94.06 98 ILE A O 1
ATOM 780 N N . VAL A 1 99 ? -1.693 0.690 -7.174 1.00 92.19 99 VAL A N 1
ATOM 781 C CA . VAL A 1 99 ? -1.321 -0.186 -8.298 1.00 92.19 99 VAL A CA 1
ATOM 782 C C . VAL A 1 99 ? -0.092 0.357 -9.027 1.00 92.19 99 VAL A C 1
ATOM 784 O O . VAL A 1 99 ? 0.134 1.573 -9.014 1.00 92.19 99 VAL A O 1
ATOM 787 N N . PRO A 1 100 ? 0.695 -0.489 -9.711 1.00 90.75 100 PRO A N 1
ATOM 788 C CA . PRO A 1 100 ? 1.711 -0.015 -10.645 1.00 90.75 100 PRO A CA 1
ATOM 789 C C . PRO A 1 100 ? 1.080 0.882 -11.719 1.00 90.75 100 PRO A C 1
ATOM 791 O O . PRO A 1 100 ? -0.001 0.572 -12.228 1.00 90.75 100 PRO A O 1
ATOM 794 N N . ARG A 1 101 ? 1.751 1.970 -12.118 1.00 83.56 101 ARG A N 1
ATOM 795 C CA . ARG A 1 101 ? 1.261 2.890 -13.166 1.00 83.56 101 ARG A CA 1
ATOM 796 C C . ARG A 1 101 ? 1.006 2.198 -14.503 1.00 83.56 101 ARG A C 1
ATOM 798 O O . ARG A 1 101 ? 0.121 2.631 -15.233 1.00 83.56 101 ARG A O 1
ATOM 805 N N . SER A 1 102 ? 1.740 1.128 -14.797 1.00 81.25 102 SER A N 1
ATOM 806 C CA . SER A 1 102 ? 1.589 0.319 -16.013 1.00 81.25 102 SER A CA 1
ATOM 807 C C . SER A 1 102 ? 0.269 -0.461 -16.065 1.00 81.25 102 SER A C 1
ATOM 809 O O . SER A 1 102 ? -0.124 -0.938 -17.128 1.00 81.25 102 SER A O 1
ATOM 811 N N . THR A 1 103 ? -0.428 -0.591 -14.933 1.00 75.56 103 THR A N 1
ATOM 812 C CA . THR A 1 103 ? -1.714 -1.288 -14.847 1.00 75.56 103 THR A CA 1
ATOM 813 C C . THR A 1 103 ? -2.782 -0.442 -15.533 1.00 75.56 103 THR A C 1
ATOM 815 O O . THR A 1 103 ? -3.265 0.557 -14.984 1.00 75.56 103 THR A O 1
ATOM 818 N N . SER A 1 104 ? -3.123 -0.821 -16.764 1.00 61.75 104 SER A N 1
ATOM 819 C CA . SER A 1 104 ? -4.218 -0.215 -17.521 1.00 61.75 104 SER A CA 1
ATOM 820 C C . SER A 1 104 ? -5.548 -0.663 -16.927 1.00 61.75 104 SER A C 1
ATOM 822 O O . SER A 1 104 ? -5.806 -1.858 -16.801 1.00 61.75 104 SER A O 1
ATOM 824 N N . VAL A 1 105 ? -6.393 0.297 -16.557 1.00 57.59 105 VAL A N 1
ATOM 825 C CA . VAL A 1 105 ? -7.767 0.017 -16.136 1.00 57.59 105 VAL A CA 1
ATOM 826 C C . VAL A 1 105 ? -8.578 -0.137 -17.420 1.00 57.59 105 VAL A C 1
ATOM 828 O O . VAL A 1 105 ? -8.680 0.823 -18.181 1.00 57.59 105 VAL A O 1
ATOM 831 N N . ARG A 1 106 ? -9.091 -1.338 -17.710 1.00 52.41 106 ARG A N 1
ATOM 832 C CA . ARG A 1 106 ? -10.153 -1.475 -18.717 1.00 52.41 106 ARG A CA 1
ATOM 833 C C . ARG A 1 106 ? -11.414 -0.871 -18.096 1.00 52.41 106 ARG A C 1
ATOM 835 O O . ARG A 1 106 ? -11.891 -1.402 -17.097 1.00 52.41 106 ARG A O 1
ATOM 842 N N . LEU A 1 107 ? -11.833 0.279 -18.625 1.00 43.16 107 LEU A N 1
ATOM 843 C CA . LEU A 1 107 ? -13.134 0.898 -18.363 1.00 43.16 107 LEU A CA 1
ATOM 844 C C . LEU A 1 107 ? -14.231 0.132 -19.104 1.00 43.16 107 LEU A C 1
ATOM 846 O O . LEU A 1 107 ? -13.931 -0.359 -20.219 1.00 43.16 107 LEU A O 1
#

Secondary structure (DSSP, 8-state):
------------------------------------TTGGG-EEEE-SSEEEEEETTEEEEEE-HHHHHHHHHHHHHHHTTSSS-EEEEEE-SSEEEEEETT-----

Radius of gyration: 23.18 Å; chains: 1; bounding box: 67×55×34 Å

Foldseek 3Di:
DDDDDDDDDDDDDDDDDDDDDDDDDDPPDDDPPVPPPQVVAWDWDDDPFWIWIDTPFKIKIFGAQVVSVVVVVVVQVVQVPPPFHKDWPDDDRGMTIIGTPPDDDDD

Sequence (107 aa):
MKPVAERVISQKASNNDDLAEYTGADRSAGDITNSNHEEEYAVTIKRNSYTISYYPNRIVLKGMRQDIQDEASRILGKFSYSAQPYRIQSETTDSIVIVPRSTSVRL

pLDDT: mean 72.43, std 21.35, range [39.25, 95.75]